Protein AF-A0A379W6K5-F1 (afdb_monomer)

Mean predicted aligned error: 2.53 Å

pLDDT: mean 98.09, std 0.78, range [94.12, 98.81]

Nearest PDB structures (foldseek):
  4ok7-assembly1_A  TM=9.969E-01  e=4.421E-24  Salmonella phage SPN1S
  8p8e-assembly1_AAA  TM=8.052E-01  e=1.247E-08  Bacteriophage sp.
  7r6s-assembly1_A  TM=7.400E-01  e=4.644E-06  Stenotrophomonas maltophilia K279a
  7d45-assembly1_K  TM=4.415E-01  e=7.544E+00  Homo sapiens

Solvent-accessible surface area (backbone atoms only — not comparable to full-atom values): 8135 Å² total; per-residue (Å²): 134,55,65,68,56,49,22,64,72,55,71,50,53,69,70,56,28,68,67,43,44,68,58,56,52,50,50,30,61,76,72,65,52,72,52,70,69,56,41,52,50,50,42,49,52,39,24,59,66,6,67,66,74,72,41,49,56,72,79,57,73,36,34,35,76,65,37,49,65,40,37,76,69,71,32,43,52,72,67,56,28,61,71,51,25,34,52,94,90,47,94,65,49,55,67,71,39,24,39,51,50,30,22,48,56,31,51,77,34,56,71,16,78,60,89,56,30,19,43,58,27,42,41,28,45,42,63,74,44,49,20,47,46,46,33,42,54,51,14,62,76,69,74,41,70,26,71,86,61,94

InterPro domains:
  IPR023346 Lysozyme-like domain superfamily [SSF53955] (12-150)
  IPR052354 Bacterial Cell Wall Dynamics Protein [PTHR34408] (35-149)

Secondary structure (DSSP, 8-state):
--HHHHHHHHT--HHHHHHHHHHHHHHHHHTT--SHHHHHHHHHHHHHHTTTTT-SB-----BTGGGHHHHHTTSS-HHHHHHHSBPTT-SS--HHHHHHHHHHHTTTSTT--STTHHHHT--BTTTTB-SHHHHHHHHHHHTS-TTT--

Sequence (150 aa):
MDINQFRRAAGITEQLAARWYPHITAAMNEFGITKPDDQAMFIAQVGHESGGFTRLQENFNYSVNGLSGFIRAGRITPDQANALGRKTYEKSLPLERQRAIANLVYSKRMGNNGPGDGWNYRGRGLIQITGLNNYRDCGNGLKVDLVQNP

Radius of gyration: 18.23 Å; Cα contacts (8 Å, |Δi|>4): 193; chains: 1; bounding box: 38×31×44 Å

Organism: Salmonella enterica I (NCBI:txid59201)

Structure (mmCIF, N/CA/C/O backbone):
data_AF-A0A379W6K5-F1
#
_entry.id   AF-A0A379W6K5-F1
#
loop_
_atom_site.group_PDB
_atom_site.id
_atom_site.type_symbol
_atom_site.label_atom_id
_atom_site.label_alt_id
_atom_site.label_comp_id
_atom_site.label_asym_id
_atom_site.label_entity_id
_atom_site.label_seq_id
_atom_site.pdbx_PDB_ins_code
_atom_site.Cartn_x
_atom_site.Cartn_y
_atom_site.Cartn_z
_atom_site.occupancy
_atom_site.B_iso_or_equiv
_atom_site.auth_seq_id
_atom_site.auth_comp_id
_atom_site.a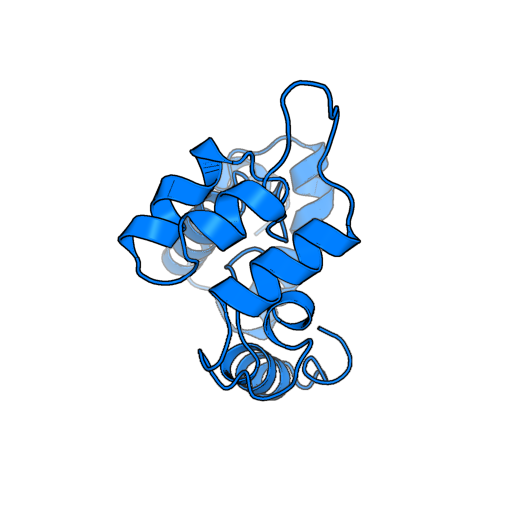uth_asym_id
_atom_site.auth_atom_id
_atom_site.pdbx_PDB_model_num
ATOM 1 N N . MET A 1 1 ? -12.403 0.154 22.993 1.00 94.12 1 MET A N 1
ATOM 2 C CA . MET A 1 1 ? -11.250 1.073 23.013 1.00 94.12 1 MET A CA 1
ATOM 3 C C . MET A 1 1 ? -11.734 2.438 22.571 1.00 94.12 1 MET A C 1
ATOM 5 O O . MET A 1 1 ? -12.403 2.481 21.549 1.00 94.12 1 MET A O 1
ATOM 9 N N . ASP A 1 2 ? -11.458 3.503 23.321 1.00 97.81 2 ASP A N 1
ATOM 10 C CA . ASP A 1 2 ? -11.757 4.880 22.896 1.00 97.81 2 ASP A CA 1
ATOM 11 C C . ASP A 1 2 ? -10.623 5.491 22.044 1.00 97.81 2 ASP A C 1
ATOM 13 O O . ASP A 1 2 ? -9.542 4.909 21.892 1.00 97.81 2 ASP A O 1
ATOM 17 N N . ILE A 1 3 ? -10.855 6.677 21.472 1.00 98.44 3 ILE A N 1
ATOM 18 C CA . ILE A 1 3 ? -9.880 7.345 20.595 1.00 98.44 3 ILE A CA 1
ATOM 19 C C . ILE A 1 3 ? -8.582 7.740 21.313 1.00 98.44 3 ILE A C 1
ATOM 21 O O . ILE A 1 3 ? -7.509 7.702 20.709 1.00 98.44 3 ILE A O 1
ATOM 25 N N . ASN A 1 4 ? -8.642 8.077 22.604 1.00 98.38 4 ASN A N 1
ATOM 26 C CA . ASN A 1 4 ? -7.458 8.432 23.383 1.00 98.38 4 ASN A CA 1
ATOM 27 C C . ASN A 1 4 ? -6.595 7.201 23.668 1.00 98.38 4 ASN A C 1
ATOM 29 O O . ASN A 1 4 ? -5.368 7.289 23.581 1.00 98.38 4 ASN A O 1
ATOM 33 N N . GLN A 1 5 ? -7.216 6.055 23.957 1.00 98.38 5 GLN A N 1
ATOM 34 C CA . GLN A 1 5 ? -6.530 4.771 24.081 1.00 98.38 5 GLN A CA 1
ATOM 35 C C . GLN A 1 5 ? -5.852 4.387 22.764 1.00 98.38 5 GLN A C 1
ATOM 37 O O . GLN A 1 5 ? -4.652 4.118 22.770 1.00 98.38 5 GLN A O 1
ATOM 42 N N . PHE A 1 6 ? -6.570 4.454 21.635 1.00 98.62 6 PHE A N 1
ATOM 43 C CA . PHE A 1 6 ? -5.999 4.170 20.314 1.00 98.62 6 PHE A CA 1
ATOM 44 C C . PHE A 1 6 ? -4.806 5.077 20.000 1.00 98.62 6 PHE A C 1
ATOM 46 O O . PHE A 1 6 ? -3.732 4.584 19.665 1.00 98.62 6 PHE A O 1
ATOM 53 N N . ARG A 1 7 ? -4.954 6.399 20.170 1.00 98.69 7 ARG A N 1
ATOM 54 C CA . ARG A 1 7 ? -3.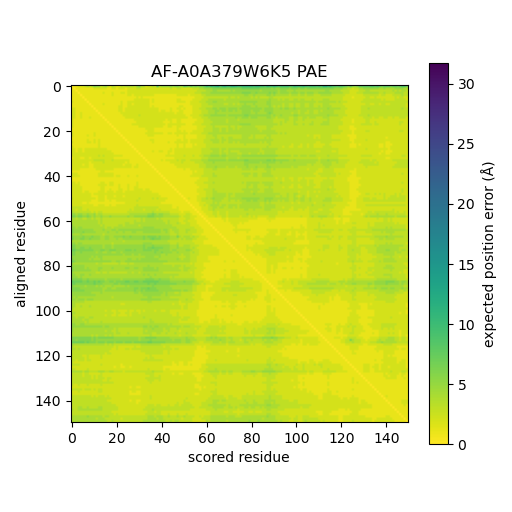885 7.375 19.909 1.00 98.69 7 ARG A CA 1
ATOM 55 C C . ARG A 1 7 ? -2.617 7.061 20.701 1.00 98.69 7 ARG A C 1
ATOM 57 O O . ARG A 1 7 ? -1.519 7.119 20.152 1.00 98.69 7 ARG A O 1
ATOM 64 N N . ARG A 1 8 ? -2.769 6.753 21.993 1.00 98.50 8 ARG A N 1
ATOM 65 C CA . ARG A 1 8 ? -1.644 6.433 22.882 1.00 98.50 8 ARG A CA 1
ATOM 66 C C . ARG A 1 8 ? -1.012 5.088 22.532 1.00 98.50 8 ARG A C 1
ATOM 68 O O . ARG A 1 8 ? 0.208 5.015 22.506 1.00 98.50 8 ARG A O 1
ATOM 75 N N . ALA A 1 9 ? -1.819 4.068 22.236 1.00 98.12 9 ALA A N 1
ATOM 76 C CA . ALA A 1 9 ? -1.338 2.741 21.853 1.00 98.12 9 ALA A CA 1
ATOM 77 C C . ALA A 1 9 ? -0.598 2.753 20.505 1.00 98.12 9 ALA A C 1
ATOM 79 O O . ALA A 1 9 ? 0.451 2.135 20.374 1.00 98.12 9 ALA A O 1
ATOM 80 N N . ALA A 1 10 ? -1.114 3.494 19.522 1.00 98.12 10 ALA A N 1
ATOM 81 C CA . ALA A 1 10 ? -0.507 3.630 18.199 1.00 98.12 10 ALA A CA 1
ATOM 82 C C . ALA A 1 10 ? 0.687 4.601 18.167 1.00 98.12 10 ALA A C 1
ATOM 84 O O . ALA A 1 10 ? 1.440 4.605 17.197 1.00 98.12 10 ALA A O 1
ATOM 85 N N . GLY A 1 11 ? 0.856 5.447 19.191 1.00 98.38 11 GLY A N 1
ATOM 86 C CA . GLY A 1 11 ? 1.940 6.432 19.247 1.00 98.38 11 GLY A CA 1
ATOM 87 C C . GLY A 1 11 ? 1.845 7.524 18.173 1.00 98.38 11 GLY A C 1
ATOM 88 O O . GLY A 1 11 ? 2.870 7.983 17.676 1.00 98.38 11 GLY A O 1
ATOM 89 N N . ILE A 1 12 ? 0.629 7.935 17.796 1.00 98.56 12 ILE A N 1
ATOM 90 C CA . ILE A 1 12 ? 0.377 8.870 16.683 1.00 98.56 12 ILE A CA 1
ATOM 91 C C . ILE A 1 12 ? -0.182 10.223 17.144 1.00 98.56 12 ILE A C 1
ATOM 93 O O . ILE A 1 12 ? -0.631 10.396 18.281 1.00 98.56 12 ILE A O 1
ATOM 97 N N . THR A 1 13 ? -0.164 11.204 16.236 1.00 98.38 13 THR A N 1
ATOM 98 C CA . THR A 1 13 ? -0.755 12.528 16.472 1.00 98.38 13 THR A CA 1
ATOM 99 C C . THR A 1 13 ? -2.276 12.452 16.590 1.00 98.38 13 THR A C 1
ATOM 101 O O . THR A 1 13 ? -2.912 11.494 16.149 1.00 98.38 13 THR A O 1
ATOM 104 N N . GLU A 1 14 ? -2.881 13.496 17.151 1.00 98.25 14 GLU A N 1
ATOM 105 C CA . GLU A 1 14 ? -4.338 13.613 17.237 1.00 98.25 14 GLU A CA 1
ATOM 106 C C . GLU A 1 14 ? -5.011 13.585 15.856 1.00 98.25 14 GLU A C 1
ATOM 108 O O . GLU A 1 14 ? -6.012 12.895 15.683 1.00 98.25 14 GLU A O 1
ATOM 113 N N . GLN A 1 15 ? -4.424 14.239 14.843 1.00 98.44 15 GLN A N 1
ATOM 114 C CA . GLN A 1 15 ? -4.987 14.240 13.487 1.00 98.44 15 GLN A CA 1
ATOM 115 C C . GLN A 1 15 ? -4.997 12.838 12.863 1.00 98.44 15 GLN A C 1
ATOM 117 O O . GLN A 1 15 ? -5.983 12.440 12.243 1.00 98.44 15 GLN A O 1
ATOM 122 N N . LEU A 1 16 ? -3.913 12.069 13.032 1.00 98.44 16 LEU A N 1
ATOM 123 C CA . LEU A 1 16 ? -3.856 10.690 12.543 1.00 98.44 16 LEU A CA 1
ATOM 124 C C . LEU A 1 16 ? -4.794 9.778 13.335 1.00 98.44 16 LEU A C 1
ATOM 126 O O . LEU A 1 16 ? -5.446 8.925 12.736 1.00 98.44 16 LEU A O 1
ATOM 130 N N . ALA A 1 17 ? -4.911 9.977 14.649 1.00 98.62 17 ALA A N 1
ATOM 131 C CA . ALA A 1 17 ? -5.863 9.235 15.464 1.00 98.62 17 ALA A CA 1
ATOM 132 C C . ALA A 1 17 ? -7.305 9.488 15.014 1.00 98.62 17 ALA A C 1
ATOM 134 O O . ALA A 1 17 ? -8.031 8.529 14.776 1.00 98.62 17 ALA A O 1
ATOM 135 N N . ALA A 1 18 ? -7.693 10.749 14.809 1.00 98.56 18 ALA A N 1
ATOM 136 C CA . ALA A 1 18 ? -9.017 11.114 14.307 1.00 98.56 18 ALA A CA 1
ATOM 137 C C . ALA A 1 18 ? -9.312 10.487 12.938 1.00 98.56 18 ALA A C 1
ATOM 139 O O . ALA A 1 18 ? -10.408 9.975 12.719 1.00 98.56 18 ALA A O 1
ATOM 140 N N . ARG A 1 19 ? -8.318 10.461 12.040 1.00 98.50 19 ARG A N 1
ATOM 141 C CA . ARG A 1 19 ? -8.432 9.802 10.735 1.00 98.50 19 ARG A CA 1
ATOM 142 C C . ARG A 1 19 ? -8.639 8.290 10.856 1.00 98.50 19 ARG A C 1
ATOM 144 O O . ARG A 1 19 ? -9.490 7.746 10.168 1.00 98.50 19 ARG A O 1
ATOM 151 N N . TRP A 1 20 ? -7.829 7.599 11.658 1.00 98.69 20 TRP A N 1
ATOM 152 C CA . TRP A 1 20 ? -7.738 6.132 11.617 1.00 98.69 20 TRP A CA 1
ATOM 153 C C . TRP A 1 20 ? -8.630 5.406 12.610 1.00 98.69 20 TRP A C 1
ATOM 155 O O . TRP A 1 20 ? -9.040 4.278 12.336 1.00 98.69 20 TRP A O 1
ATOM 165 N N . TYR A 1 21 ? -8.956 6.041 13.732 1.00 98.75 21 TYR A N 1
ATOM 166 C CA . TYR A 1 21 ? -9.764 5.452 14.792 1.00 98.75 21 TYR A CA 1
ATOM 167 C C . TYR A 1 21 ? -11.054 4.774 14.298 1.00 98.75 21 TYR A C 1
ATOM 169 O O . TYR A 1 21 ? -11.234 3.597 14.629 1.00 98.75 21 TYR A O 1
ATOM 177 N N . PRO A 1 22 ? -11.927 5.419 13.490 1.00 98.69 22 PRO A N 1
ATOM 178 C CA . PRO A 1 22 ? -13.161 4.770 13.048 1.00 98.69 22 PRO A CA 1
ATOM 179 C C . PRO A 1 22 ? -12.895 3.523 12.192 1.00 98.69 22 PRO A C 1
ATOM 181 O O . PRO A 1 22 ? -13.612 2.538 12.313 1.00 98.69 22 PRO A O 1
ATOM 184 N N . HIS A 1 23 ? -11.843 3.526 11.370 1.00 98.62 23 HIS A N 1
ATOM 185 C CA . HIS A 1 23 ? -11.522 2.414 10.471 1.00 98.62 23 HIS A CA 1
ATOM 186 C C . HIS A 1 23 ? -10.883 1.233 11.209 1.00 98.62 23 HIS A C 1
ATOM 188 O O . HIS A 1 23 ? -11.271 0.087 10.999 1.00 98.62 23 HIS A O 1
ATOM 194 N N . ILE A 1 24 ? -9.926 1.508 12.101 1.00 98.62 24 ILE A N 1
ATOM 195 C CA . ILE A 1 24 ? -9.218 0.476 12.867 1.00 98.62 24 ILE A CA 1
ATOM 196 C C . ILE A 1 24 ? -10.163 -0.210 13.849 1.00 98.62 24 ILE A C 1
ATOM 198 O O . ILE A 1 24 ? -10.167 -1.435 13.943 1.00 98.62 24 ILE A O 1
ATOM 202 N N . THR A 1 25 ? -10.995 0.556 14.557 1.00 98.38 25 THR A N 1
ATOM 203 C CA . THR A 1 25 ? -11.962 -0.032 15.492 1.00 98.38 25 THR A CA 1
ATOM 204 C C . THR A 1 25 ? -13.059 -0.808 14.773 1.00 98.38 25 THR A C 1
ATOM 206 O O . THR A 1 25 ? -13.386 -1.903 15.220 1.00 98.38 25 T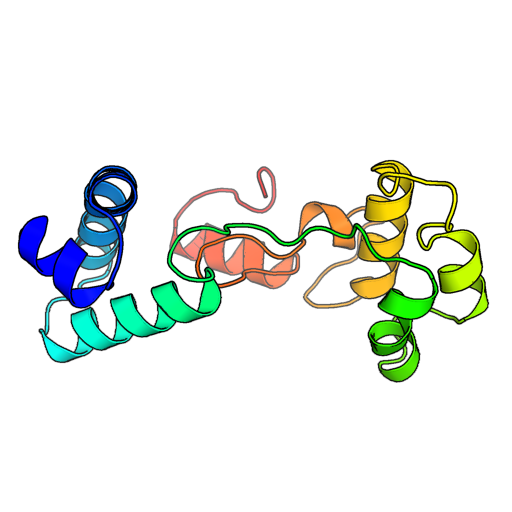HR A O 1
ATOM 209 N N . ALA A 1 26 ? -13.571 -0.316 13.637 1.00 98.62 26 ALA A N 1
ATOM 210 C CA . ALA A 1 26 ? -14.529 -1.067 12.826 1.00 98.62 26 ALA A CA 1
ATOM 211 C C . ALA A 1 26 ? -13.951 -2.411 12.354 1.00 98.62 26 ALA A C 1
ATOM 213 O O . ALA A 1 26 ? -14.587 -3.438 12.566 1.00 98.62 26 ALA A O 1
ATOM 214 N N . ALA A 1 27 ? -12.726 -2.422 11.816 1.00 98.69 27 ALA A N 1
ATOM 215 C CA . ALA A 1 27 ? -12.070 -3.650 11.368 1.00 98.69 27 ALA A CA 1
ATOM 216 C C . ALA A 1 27 ? -11.796 -4.626 12.527 1.00 98.69 27 ALA A C 1
ATOM 218 O O . ALA A 1 27 ? -12.084 -5.814 12.416 1.00 98.69 27 ALA A O 1
ATOM 219 N N . MET A 1 28 ? -11.290 -4.144 13.670 1.00 98.69 28 MET A N 1
ATOM 220 C CA . MET A 1 28 ? -11.093 -5.004 14.845 1.00 98.69 28 MET A CA 1
ATOM 221 C C . MET A 1 28 ? -12.411 -5.611 15.336 1.00 98.69 28 MET A C 1
ATOM 223 O O . MET A 1 28 ? -12.434 -6.783 15.703 1.00 98.69 28 MET A O 1
ATOM 227 N N . ASN A 1 29 ? -13.504 -4.845 15.316 1.00 98.56 29 ASN A N 1
ATOM 228 C CA . ASN A 1 29 ? -14.822 -5.336 15.712 1.00 98.56 29 ASN A CA 1
ATOM 229 C C . ASN A 1 29 ? -15.367 -6.374 14.721 1.00 98.56 29 ASN A C 1
ATOM 231 O O . ASN A 1 29 ? -15.844 -7.419 15.152 1.00 98.56 29 ASN A O 1
ATOM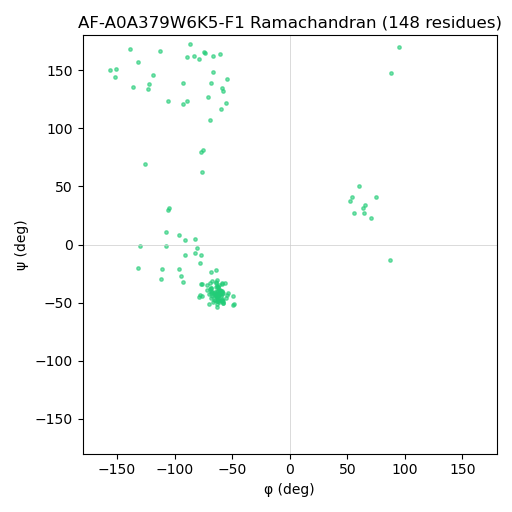 235 N N . GLU A 1 30 ? -15.271 -6.107 13.416 1.00 98.50 30 GLU A N 1
ATOM 236 C CA . GLU A 1 30 ? -15.723 -7.014 12.353 1.00 98.50 30 GLU A CA 1
ATOM 237 C C . GLU A 1 30 ? -15.011 -8.372 12.418 1.00 98.50 30 GLU A C 1
ATOM 239 O O . GLU A 1 30 ? -15.655 -9.415 12.321 1.00 98.50 30 GLU A O 1
ATOM 244 N N . PHE A 1 31 ? -13.696 -8.364 12.652 1.00 98.44 31 PHE A N 1
ATOM 245 C CA . PHE A 1 31 ? -12.866 -9.572 12.685 1.00 98.44 31 PHE A CA 1
ATOM 246 C C . PHE A 1 31 ? -12.636 -10.143 14.093 1.00 98.44 31 PHE A C 1
ATOM 248 O O . PHE A 1 31 ? -11.851 -11.074 14.263 1.00 98.44 31 PHE A O 1
ATOM 255 N N . GLY A 1 32 ? -13.313 -9.616 15.118 1.00 98.50 32 GLY A N 1
ATOM 256 C CA . GLY A 1 32 ? -13.269 -10.166 16.477 1.00 98.50 32 GLY A CA 1
ATOM 257 C C . GLY A 1 32 ? -11.939 -9.985 17.225 1.00 98.50 32 GLY A C 1
ATOM 258 O O . GLY A 1 32 ? -11.678 -10.710 18.188 1.00 98.50 32 GLY A O 1
ATOM 259 N N . ILE A 1 33 ? -11.112 -9.005 16.845 1.00 98.62 33 ILE A N 1
ATOM 260 C CA . ILE A 1 33 ? -9.858 -8.645 17.531 1.00 98.62 33 ILE A CA 1
ATOM 261 C C . ILE A 1 33 ? -10.208 -7.880 18.819 1.00 98.62 33 ILE A C 1
ATOM 263 O O . ILE A 1 33 ? -10.240 -6.648 18.871 1.00 98.62 33 ILE A O 1
ATOM 267 N N . THR A 1 34 ? -10.545 -8.631 19.866 1.00 98.19 34 THR A N 1
ATOM 268 C CA . THR A 1 34 ? -11.158 -8.103 21.099 1.00 98.19 34 THR A CA 1
ATOM 269 C C . THR A 1 34 ? -10.257 -8.176 22.325 1.00 98.19 34 THR A C 1
ATOM 271 O O . THR A 1 34 ? -10.383 -7.331 23.213 1.00 98.19 34 THR A O 1
ATOM 274 N N . LYS A 1 35 ? -9.344 -9.154 22.400 1.00 98.56 35 LYS A N 1
ATOM 275 C CA . LYS A 1 35 ? -8.434 -9.280 23.544 1.00 98.56 35 LYS A CA 1
ATOM 276 C C . LYS A 1 35 ? -7.442 -8.110 23.557 1.00 98.56 35 LYS A C 1
ATOM 278 O O . LYS A 1 35 ? -6.929 -7.764 22.493 1.00 98.56 35 LYS A O 1
ATOM 283 N N . PRO A 1 36 ? -7.122 -7.531 24.730 1.00 98.31 36 PRO A N 1
ATOM 284 C CA . PRO A 1 36 ? -6.206 -6.393 24.813 1.00 98.31 36 PRO A CA 1
ATOM 285 C C . PRO A 1 36 ? -4.845 -6.638 24.147 1.00 98.31 36 PRO A C 1
ATOM 287 O O . PRO A 1 36 ? -4.383 -5.786 23.391 1.00 98.31 36 PRO A O 1
ATOM 290 N N . ASP A 1 37 ? -4.245 -7.811 24.362 1.00 98.62 37 ASP A N 1
ATOM 291 C CA . ASP A 1 37 ? -2.937 -8.151 23.785 1.00 98.62 37 ASP A CA 1
ATOM 292 C C . ASP A 1 37 ? -3.000 -8.311 22.257 1.00 98.62 37 ASP A C 1
ATOM 294 O O . ASP A 1 37 ? -2.106 -7.844 21.550 1.00 98.62 37 ASP A O 1
ATOM 298 N N . ASP A 1 38 ? -4.091 -8.881 21.730 1.00 98.75 38 ASP A N 1
ATOM 299 C CA . ASP A 1 38 ? -4.309 -9.011 20.284 1.00 98.75 38 ASP A CA 1
ATOM 300 C C . ASP A 1 38 ? -4.509 -7.631 19.635 1.00 98.75 38 ASP A C 1
ATOM 302 O O . ASP A 1 38 ? -3.946 -7.351 18.577 1.00 98.75 38 ASP A O 1
ATOM 306 N N . GLN A 1 39 ? -5.257 -6.732 20.287 1.00 98.81 39 GLN A N 1
ATOM 307 C CA . GLN A 1 39 ? -5.434 -5.348 19.831 1.00 98.81 39 GLN A CA 1
ATOM 308 C C . GLN A 1 39 ? -4.113 -4.575 19.840 1.00 98.81 39 GLN A C 1
ATOM 310 O O . GLN A 1 39 ? -3.807 -3.867 18.879 1.00 98.81 39 GLN A O 1
ATOM 315 N N . ALA A 1 40 ? -3.319 -4.718 20.904 1.00 98.62 40 ALA A N 1
ATOM 316 C CA . ALA A 1 40 ? -2.013 -4.079 21.012 1.00 98.62 40 ALA A CA 1
ATOM 317 C C . ALA A 1 40 ? -1.063 -4.568 19.909 1.00 98.62 40 ALA A C 1
ATOM 319 O O . ALA A 1 40 ? -0.443 -3.750 19.228 1.00 98.62 40 ALA A O 1
ATOM 320 N N . MET A 1 41 ? -1.002 -5.884 19.681 1.00 98.75 41 MET A N 1
ATOM 321 C CA . MET A 1 41 ? -0.186 -6.475 18.621 1.00 98.75 41 MET A CA 1
ATOM 322 C C . MET A 1 41 ? -0.644 -6.022 17.233 1.00 98.75 41 MET A C 1
ATOM 324 O O . MET A 1 41 ? 0.184 -5.619 16.415 1.00 98.75 41 MET A O 1
ATOM 328 N N . PHE A 1 42 ? -1.954 -6.036 16.973 1.00 98.75 42 PHE A N 1
ATOM 329 C CA . PHE A 1 42 ? -2.516 -5.576 15.706 1.00 98.75 42 PHE A CA 1
ATOM 330 C C . PHE A 1 42 ? -2.143 -4.116 15.432 1.00 98.75 42 PHE A C 1
ATOM 332 O O . PHE A 1 42 ? -1.597 -3.812 14.374 1.00 98.75 42 PHE A O 1
ATOM 339 N N . ILE A 1 43 ? -2.354 -3.222 16.403 1.00 98.75 43 ILE A N 1
ATOM 340 C CA . ILE A 1 43 ? -2.000 -1.802 16.279 1.00 98.75 43 ILE A CA 1
ATOM 341 C C . ILE A 1 43 ? -0.495 -1.622 16.041 1.00 98.75 43 ILE A C 1
ATOM 343 O O . ILE A 1 43 ? -0.114 -0.822 15.186 1.00 98.75 43 ILE A O 1
ATOM 347 N N . ALA A 1 44 ? 0.355 -2.362 16.757 1.00 98.56 44 ALA A N 1
ATOM 348 C CA . ALA A 1 44 ? 1.805 -2.264 16.622 1.00 98.56 44 ALA A CA 1
ATOM 349 C C . ALA A 1 44 ? 2.292 -2.700 15.230 1.00 98.56 44 ALA A C 1
ATOM 351 O O . ALA A 1 44 ? 3.046 -1.967 14.589 1.00 98.56 44 ALA A O 1
ATOM 352 N N . GLN A 1 45 ? 1.829 -3.852 14.736 1.00 98.56 45 GLN A N 1
ATOM 353 C CA . GLN A 1 45 ? 2.217 -4.378 13.422 1.00 98.56 45 GLN A CA 1
ATOM 354 C C . GLN A 1 45 ? 1.709 -3.487 12.287 1.00 98.56 45 GLN A C 1
ATOM 356 O O . GLN A 1 45 ? 2.478 -3.070 11.424 1.00 98.56 45 GLN A O 1
ATOM 361 N N . VAL A 1 46 ? 0.431 -3.103 12.333 1.00 98.44 46 VAL A N 1
ATOM 362 C CA . VAL A 1 46 ? -0.165 -2.160 11.377 1.00 98.44 46 VAL A CA 1
ATOM 363 C C . VAL A 1 46 ? 0.592 -0.830 11.387 1.00 98.44 46 VAL A C 1
ATOM 365 O O . VAL A 1 46 ? 0.864 -0.261 10.329 1.00 98.44 46 VAL A O 1
ATOM 368 N N . GLY A 1 47 ? 0.972 -0.340 12.569 1.00 98.12 47 GLY A N 1
ATOM 369 C CA . GLY A 1 47 ? 1.786 0.859 12.724 1.00 98.12 47 GLY A CA 1
ATOM 370 C C . GLY A 1 47 ? 3.168 0.723 12.085 1.00 98.12 47 GLY A C 1
ATOM 371 O O . GLY A 1 47 ? 3.599 1.644 11.394 1.00 98.12 47 GLY A O 1
ATOM 372 N N . HIS A 1 48 ? 3.843 -0.415 12.259 1.00 97.75 48 HIS A N 1
ATOM 373 C CA . HIS A 1 48 ? 5.151 -0.671 11.657 1.00 97.75 48 HIS A CA 1
ATOM 374 C C . HIS A 1 48 ? 5.082 -0.693 10.123 1.00 97.75 48 HIS A C 1
ATOM 376 O O . HIS A 1 48 ? 5.766 0.094 9.465 1.00 97.75 48 HIS A O 1
ATOM 382 N N . GLU A 1 49 ? 4.195 -1.516 9.562 1.00 97.00 49 GLU A N 1
ATOM 383 C CA . GLU A 1 49 ? 4.069 -1.738 8.114 1.00 97.00 49 GLU A CA 1
ATOM 384 C C . GLU A 1 49 ? 3.638 -0.474 7.347 1.00 97.00 49 GLU A C 1
ATOM 386 O O . GLU A 1 49 ? 4.089 -0.206 6.233 1.00 97.00 49 GLU A O 1
ATOM 391 N N . SER A 1 50 ? 2.819 0.374 7.971 1.00 97.44 50 SER A N 1
ATOM 392 C CA . SER A 1 50 ? 2.319 1.614 7.360 1.00 97.44 50 SER A CA 1
ATOM 393 C C . SER A 1 50 ? 3.192 2.848 7.618 1.00 97.44 50 SER A C 1
ATOM 395 O O . SER A 1 50 ? 2.816 3.967 7.236 1.00 97.44 50 SER A O 1
ATOM 397 N N . GLY A 1 51 ? 4.338 2.686 8.290 1.00 96.56 51 GLY A N 1
ATOM 398 C CA . GLY A 1 51 ? 5.2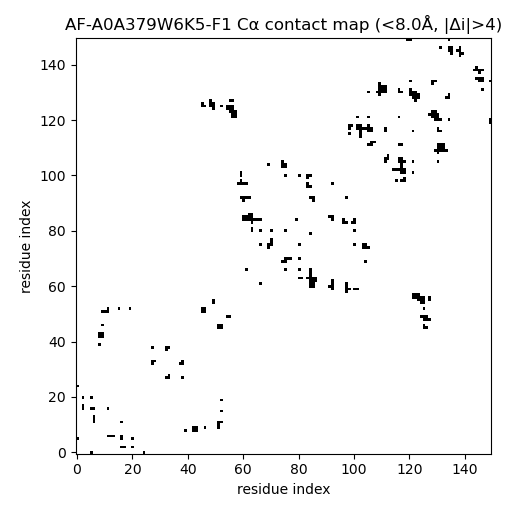09 3.795 8.682 1.00 96.56 51 GLY A CA 1
ATOM 399 C C . GLY A 1 51 ? 4.501 4.797 9.598 1.00 96.56 51 GLY A C 1
ATOM 400 O O . GLY A 1 51 ? 4.477 5.996 9.312 1.00 96.56 51 GLY A O 1
ATOM 401 N N . GLY A 1 52 ? 3.861 4.302 10.655 1.00 97.62 52 GLY A N 1
ATOM 402 C CA . GLY A 1 52 ? 3.107 5.102 11.619 1.00 97.62 52 GLY A CA 1
ATOM 403 C C . GLY A 1 52 ? 1.766 5.591 11.078 1.00 97.62 52 GLY A C 1
ATOM 404 O O . GLY A 1 52 ? 1.398 6.740 11.308 1.00 97.62 52 GLY A O 1
ATOM 405 N N . PHE A 1 53 ? 1.038 4.743 10.344 1.00 98.12 53 PHE A N 1
ATOM 406 C CA . PHE A 1 5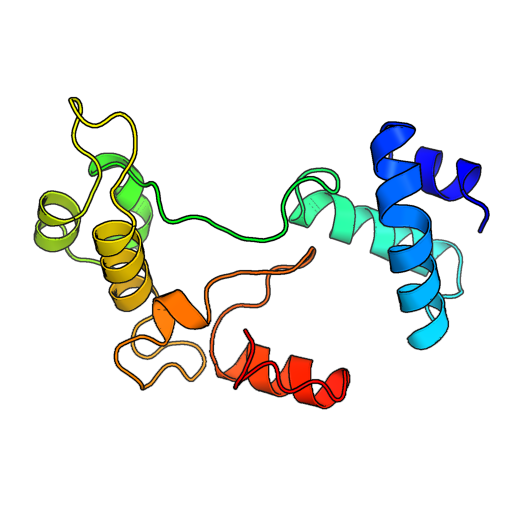3 ? -0.272 5.058 9.761 1.00 98.12 53 PHE A CA 1
ATOM 407 C C . PHE A 1 53 ? -0.234 6.183 8.709 1.00 98.12 53 PHE A C 1
ATOM 409 O O . PHE A 1 53 ? -1.198 6.940 8.542 1.00 98.12 53 PHE A O 1
ATOM 416 N N . THR A 1 54 ? 0.876 6.307 7.974 1.00 97.62 54 THR A N 1
ATOM 417 C CA . THR A 1 54 ? 1.073 7.381 6.982 1.00 97.62 54 THR A CA 1
ATOM 418 C C . THR A 1 54 ? 1.092 6.895 5.535 1.00 97.62 54 THR A C 1
ATOM 420 O O . THR A 1 54 ? 0.827 7.686 4.626 1.00 97.62 54 THR A O 1
ATOM 423 N N . ARG A 1 55 ? 1.360 5.606 5.295 1.00 97.25 55 ARG A N 1
ATOM 424 C CA . ARG A 1 55 ? 1.492 5.021 3.955 1.00 97.25 55 ARG A CA 1
ATOM 425 C C . ARG A 1 55 ? 0.507 3.877 3.748 1.00 97.25 55 ARG A C 1
ATOM 427 O O . ARG A 1 55 ? 0.301 3.062 4.636 1.00 97.25 55 ARG A O 1
ATOM 434 N N . LEU A 1 56 ? -0.090 3.844 2.556 1.00 97.62 56 LEU A N 1
ATOM 435 C CA . LEU A 1 56 ? -1.076 2.834 2.139 1.00 97.62 56 LEU A CA 1
ATOM 436 C C . LEU A 1 56 ? -0.765 2.216 0.783 1.00 97.62 56 LEU A C 1
ATOM 438 O O . LEU A 1 56 ? -1.543 1.414 0.281 1.00 97.62 56 LEU A O 1
ATOM 442 N N . GLN A 1 57 ? 0.309 2.652 0.140 1.00 96.81 57 GLN A N 1
ATOM 443 C CA . GLN A 1 57 ? 0.771 2.070 -1.103 1.00 96.81 57 GLN A CA 1
ATOM 444 C C . GLN A 1 57 ? 2.252 2.347 -1.274 1.00 96.81 57 GLN A C 1
ATOM 446 O O . GLN A 1 57 ? 2.766 3.386 -0.839 1.00 96.81 57 GLN A O 1
ATOM 451 N N . GLU A 1 58 ? 2.918 1.436 -1.961 1.00 95.50 58 GLU A N 1
ATOM 452 C CA . GLU A 1 58 ? 4.245 1.705 -2.479 1.00 95.50 58 GLU A CA 1
ATOM 453 C C . GLU A 1 58 ? 4.192 2.639 -3.699 1.00 95.50 58 GLU A C 1
ATOM 455 O O . GLU A 1 58 ? 3.147 2.873 -4.316 1.00 95.50 58 GLU A O 1
ATOM 460 N N . ASN A 1 59 ? 5.350 3.185 -4.062 1.00 95.62 59 ASN A N 1
ATOM 461 C CA . ASN A 1 59 ? 5.550 3.871 -5.331 1.00 95.62 59 ASN A CA 1
ATOM 462 C C . ASN A 1 59 ? 6.830 3.353 -5.983 1.00 95.62 59 ASN A C 1
ATOM 464 O O . ASN A 1 59 ? 7.733 2.875 -5.303 1.00 95.62 59 ASN A O 1
ATOM 468 N N . PHE A 1 60 ? 6.918 3.499 -7.301 1.00 98.06 60 PHE A N 1
ATOM 469 C CA . PHE A 1 60 ? 8.053 3.015 -8.082 1.00 98.06 60 PHE A CA 1
ATOM 470 C C . PHE A 1 60 ? 8.964 4.155 -8.540 1.00 98.06 60 PHE A C 1
ATOM 472 O O . PHE A 1 60 ? 9.621 4.058 -9.575 1.00 98.06 60 PHE A O 1
ATOM 479 N N . ASN A 1 61 ? 9.038 5.247 -7.772 1.00 98.19 61 ASN A N 1
ATOM 480 C CA . ASN A 1 61 ? 9.912 6.383 -8.057 1.00 98.19 61 ASN A CA 1
ATOM 481 C C . ASN A 1 61 ? 11.383 6.066 -7.707 1.00 98.19 61 ASN A C 1
ATOM 483 O O . ASN A 1 61 ? 11.996 6.705 -6.848 1.00 98.19 61 ASN A O 1
ATOM 487 N N . TYR A 1 62 ? 11.960 5.072 -8.380 1.00 98.12 62 TYR A N 1
ATOM 488 C CA . TYR A 1 62 ? 13.338 4.630 -8.189 1.00 98.12 62 TYR A CA 1
ATOM 489 C C . TYR A 1 62 ? 14.294 5.335 -9.148 1.00 98.12 62 TYR A C 1
ATOM 491 O O . TYR A 1 62 ? 13.994 5.499 -10.329 1.00 98.12 62 TYR A O 1
ATOM 499 N N . SER A 1 63 ? 15.472 5.718 -8.653 1.00 98.44 63 SER A N 1
ATOM 500 C CA . SER A 1 63 ? 16.615 6.049 -9.511 1.00 98.44 63 SER A CA 1
ATOM 501 C C . SER A 1 63 ? 17.222 4.787 -10.111 1.00 98.44 63 SER A C 1
ATOM 503 O O . SER A 1 63 ? 16.978 3.688 -9.617 1.00 98.44 63 SER A O 1
ATOM 505 N N . VAL A 1 64 ? 18.055 4.948 -11.140 1.00 98.31 64 VAL A N 1
ATOM 506 C CA . VAL A 1 64 ? 18.839 3.840 -11.716 1.00 98.31 64 VAL A CA 1
ATOM 507 C C . VAL A 1 64 ? 19.565 3.047 -10.616 1.00 98.31 64 VAL A C 1
ATOM 509 O O . VAL A 1 64 ? 19.353 1.847 -10.474 1.00 98.31 64 VAL A O 1
ATOM 512 N N . ASN A 1 65 ? 20.321 3.730 -9.750 1.00 97.75 65 ASN A N 1
ATOM 513 C CA . ASN A 1 65 ? 21.041 3.088 -8.640 1.00 97.75 65 ASN A CA 1
ATOM 514 C C . ASN A 1 65 ? 20.097 2.510 -7.570 1.00 97.75 65 ASN A C 1
ATOM 516 O O . ASN A 1 65 ? 20.394 1.483 -6.952 1.00 97.75 65 ASN A O 1
ATOM 520 N N . GLY A 1 66 ? 18.937 3.142 -7.370 1.00 97.62 66 GLY A N 1
ATOM 521 C CA . GLY A 1 66 ? 17.896 2.670 -6.457 1.00 97.62 66 GLY A CA 1
ATOM 522 C C . GLY A 1 66 ? 17.294 1.321 -6.862 1.00 97.62 66 GLY A C 1
ATOM 523 O O . GLY A 1 66 ? 16.790 0.606 -6.002 1.00 97.62 66 GLY A O 1
ATOM 524 N N . LEU A 1 67 ? 17.403 0.929 -8.135 1.00 98.25 67 LEU A N 1
ATOM 525 C CA . LEU A 1 67 ? 16.954 -0.376 -8.631 1.00 98.25 67 LEU A CA 1
ATOM 526 C C . LEU A 1 67 ? 17.950 -1.516 -8.358 1.00 98.25 67 LEU A C 1
ATOM 528 O O . LEU A 1 67 ? 17.639 -2.671 -8.643 1.00 98.25 67 LEU A O 1
ATOM 532 N N . SER A 1 68 ? 19.119 -1.240 -7.769 1.00 97.88 68 SER A N 1
ATOM 533 C CA . SER A 1 68 ? 20.155 -2.259 -7.529 1.00 97.88 68 SER A CA 1
ATOM 534 C C . SER A 1 68 ? 19.667 -3.461 -6.711 1.00 97.88 68 SER A C 1
ATOM 536 O O . SER A 1 68 ? 20.098 -4.586 -6.957 1.00 97.88 68 SER A O 1
ATOM 538 N N . GLY A 1 69 ? 18.735 -3.255 -5.774 1.00 98.12 69 GLY A N 1
ATOM 539 C CA . GLY A 1 69 ? 18.107 -4.345 -5.021 1.00 98.12 69 GLY A CA 1
ATOM 540 C C . GLY A 1 69 ? 17.308 -5.297 -5.912 1.00 98.12 69 GLY A C 1
ATOM 541 O O . GLY A 1 69 ? 17.438 -6.513 -5.789 1.00 98.12 69 GLY A O 1
ATOM 542 N N . PHE A 1 70 ? 16.544 -4.755 -6.862 1.00 98.06 70 PHE A N 1
ATOM 543 C CA . PHE A 1 70 ? 15.784 -5.556 -7.820 1.00 98.06 70 PHE A CA 1
ATOM 544 C C . PHE A 1 70 ? 16.686 -6.280 -8.818 1.00 98.06 70 PHE A C 1
ATOM 546 O O . PHE A 1 70 ? 16.373 -7.410 -9.185 1.00 98.06 70 PHE A O 1
ATOM 553 N N . ILE A 1 71 ? 17.821 -5.683 -9.194 1.00 98.00 71 ILE A N 1
ATOM 554 C CA . ILE A 1 71 ? 18.837 -6.350 -10.020 1.00 98.00 71 ILE A CA 1
ATOM 555 C C . ILE A 1 71 ? 19.408 -7.562 -9.279 1.00 98.00 71 ILE A C 1
ATOM 557 O O . ILE A 1 71 ? 19.386 -8.669 -9.810 1.00 98.00 71 ILE A O 1
ATOM 561 N N . ARG A 1 72 ? 19.851 -7.385 -8.025 1.00 98.12 72 ARG A N 1
ATOM 562 C CA . ARG A 1 72 ? 20.381 -8.491 -7.202 1.00 98.12 72 ARG A CA 1
ATOM 563 C C . ARG A 1 72 ? 19.361 -9.608 -6.993 1.00 98.12 72 ARG A C 1
ATOM 565 O O . ARG A 1 72 ? 19.731 -10.773 -6.939 1.00 98.12 72 ARG A O 1
ATOM 572 N N . ALA A 1 73 ? 18.082 -9.256 -6.901 1.00 97.31 73 ALA A N 1
ATOM 573 C CA . ALA A 1 73 ? 16.988 -10.212 -6.773 1.00 97.31 73 ALA A CA 1
ATOM 574 C C . ALA A 1 73 ? 16.527 -10.824 -8.116 1.00 97.31 73 ALA A C 1
ATOM 576 O O . ALA A 1 73 ? 15.521 -11.536 -8.131 1.00 97.31 73 ALA A O 1
ATOM 577 N N . GLY A 1 74 ? 17.201 -10.524 -9.235 1.00 97.44 74 GLY A N 1
ATOM 578 C CA . GLY A 1 74 ? 16.866 -11.044 -10.565 1.00 97.44 74 GLY A CA 1
ATOM 579 C C . GLY A 1 74 ? 15.502 -10.584 -11.090 1.00 97.44 74 GLY A C 1
ATOM 580 O O . GLY A 1 74 ? 14.853 -11.309 -11.837 1.00 97.44 74 GLY A O 1
ATOM 581 N N . ARG A 1 75 ? 15.014 -9.419 -10.646 1.00 97.38 75 ARG A N 1
ATOM 582 C CA . ARG A 1 75 ? 13.670 -8.896 -10.971 1.00 97.38 75 ARG A CA 1
ATOM 583 C C . ARG A 1 75 ? 13.665 -7.909 -12.134 1.00 97.38 75 ARG A C 1
ATOM 585 O O . ARG A 1 75 ? 12.621 -7.667 -12.726 1.00 97.38 75 ARG A O 1
ATOM 592 N N . ILE A 1 76 ? 14.816 -7.319 -12.427 1.00 98.00 76 ILE A N 1
ATOM 593 C CA . ILE A 1 76 ? 15.035 -6.385 -13.530 1.00 98.00 76 ILE A CA 1
ATOM 594 C C . ILE A 1 76 ? 16.500 -6.488 -13.955 1.00 98.00 76 ILE A C 1
ATOM 596 O O . ILE A 1 76 ? 17.369 -6.698 -13.106 1.00 98.00 76 ILE A O 1
ATOM 600 N N . THR A 1 77 ? 16.797 -6.365 -15.247 1.00 98.38 77 THR A N 1
ATOM 601 C CA . THR A 1 77 ? 18.190 -6.379 -15.721 1.00 98.38 77 THR A CA 1
ATOM 602 C C . THR A 1 77 ? 18.869 -5.021 -15.500 1.00 98.38 77 THR A C 1
ATOM 604 O O . THR A 1 77 ? 18.180 -4.001 -15.382 1.00 98.38 77 THR A O 1
ATOM 607 N N . PRO A 1 78 ? 20.215 -4.958 -15.480 1.00 98.38 78 PRO A N 1
ATOM 608 C CA . PRO A 1 78 ? 20.935 -3.684 -15.460 1.00 98.38 78 PRO A CA 1
ATOM 609 C C . PRO A 1 78 ? 20.527 -2.738 -16.598 1.00 98.38 78 PRO A C 1
ATOM 611 O O . PRO A 1 78 ? 20.305 -1.554 -16.354 1.00 98.38 78 PRO A O 1
ATOM 614 N N . ASP A 1 79 ? 20.339 -3.254 -17.815 1.00 98.50 79 ASP A N 1
ATOM 615 C CA . ASP A 1 79 ? 19.935 -2.447 -18.974 1.00 98.50 79 ASP A CA 1
ATOM 616 C C . ASP A 1 79 ? 18.526 -1.872 -18.814 1.00 98.50 79 ASP A C 1
ATOM 618 O O . ASP A 1 79 ? 18.301 -0.685 -19.050 1.00 98.50 79 ASP A O 1
ATOM 622 N N . GLN A 1 80 ? 17.579 -2.681 -18.333 1.00 98.44 80 GLN A N 1
ATOM 623 C CA . GLN A 1 80 ? 16.223 -2.220 -18.029 1.00 98.44 80 GLN A CA 1
ATOM 624 C C . GLN A 1 80 ? 16.225 -1.174 -16.909 1.00 98.44 80 GLN A C 1
ATOM 626 O O . GLN A 1 80 ? 15.506 -0.178 -16.994 1.00 98.44 80 GLN A O 1
ATOM 631 N N . ALA A 1 81 ? 17.048 -1.356 -15.873 1.00 98.31 81 ALA A N 1
ATOM 632 C CA . ALA A 1 81 ? 17.191 -0.384 -14.796 1.00 98.31 81 ALA A CA 1
ATOM 633 C C . ALA A 1 81 ? 17.802 0.938 -15.287 1.00 98.31 81 ALA A C 1
ATOM 635 O O . ALA A 1 81 ? 17.322 2.010 -14.912 1.00 98.31 81 ALA A O 1
ATOM 636 N N . ASN A 1 82 ? 18.806 0.877 -16.166 1.00 98.25 82 ASN A N 1
ATOM 637 C CA . ASN A 1 82 ? 19.391 2.046 -16.821 1.00 98.25 82 ASN A CA 1
ATOM 638 C C . ASN A 1 82 ? 18.381 2.758 -17.721 1.00 98.25 82 ASN A C 1
ATOM 640 O O . ASN A 1 82 ? 18.294 3.983 -17.675 1.00 98.25 82 ASN A O 1
ATOM 644 N N . ALA A 1 83 ? 17.578 2.026 -18.491 1.00 98.31 83 ALA A N 1
ATOM 645 C CA . ALA A 1 83 ? 16.552 2.613 -19.345 1.00 98.31 83 ALA A CA 1
ATOM 646 C C . ALA A 1 83 ? 15.441 3.280 -18.515 1.00 98.31 83 ALA A C 1
ATOM 648 O O . ALA A 1 83 ? 15.116 4.450 -18.720 1.00 98.31 83 ALA A O 1
ATOM 649 N N . LEU A 1 84 ? 14.898 2.570 -17.523 1.00 98.50 84 LEU A N 1
ATOM 650 C CA . LEU A 1 84 ? 13.675 2.970 -16.828 1.00 98.50 84 LEU A CA 1
ATOM 651 C C . LEU A 1 84 ? 13.912 3.809 -15.570 1.00 98.50 84 LEU A C 1
ATOM 653 O O . LEU A 1 84 ? 13.091 4.668 -15.265 1.00 98.50 84 LEU A O 1
ATOM 657 N N . GLY A 1 85 ? 15.006 3.615 -14.835 1.00 98.31 85 GLY A N 1
ATOM 658 C CA . GLY A 1 85 ? 15.250 4.287 -13.554 1.00 98.31 85 GLY A CA 1
ATOM 659 C C . GLY A 1 85 ? 15.445 5.798 -13.691 1.00 98.31 85 GLY A C 1
ATOM 660 O O . GLY A 1 85 ? 15.941 6.277 -14.710 1.00 98.31 85 GLY A O 1
ATOM 661 N N . ARG A 1 86 ? 15.048 6.566 -12.673 1.00 98.56 86 ARG A N 1
ATOM 662 C CA . ARG A 1 86 ? 15.094 8.040 -12.659 1.00 98.56 86 ARG A CA 1
ATOM 663 C C . ARG A 1 86 ? 16.519 8.556 -12.863 1.00 98.56 86 ARG A C 1
ATOM 665 O O . ARG A 1 86 ? 17.451 8.056 -12.226 1.00 98.56 86 ARG A O 1
ATOM 672 N N . LYS A 1 87 ? 16.667 9.554 -13.733 1.00 97.81 87 LYS A N 1
ATOM 673 C CA . LYS A 1 87 ? 17.917 10.252 -14.056 1.00 97.81 87 LYS A CA 1
ATOM 674 C C . LYS A 1 87 ? 18.125 11.450 -13.130 1.00 97.81 87 LYS A C 1
ATOM 676 O O . LYS A 1 87 ? 17.189 11.925 -12.496 1.00 97.81 87 LYS A O 1
ATOM 681 N N . THR A 1 88 ? 19.358 11.941 -13.041 1.00 97.50 88 THR A N 1
ATOM 682 C CA . THR A 1 88 ? 19.740 13.021 -12.110 1.00 97.50 88 THR A CA 1
ATOM 683 C C . THR A 1 88 ? 19.026 14.344 -12.387 1.00 97.50 88 THR A C 1
ATOM 685 O O . THR A 1 88 ? 18.746 15.084 -11.451 1.00 97.50 88 THR A O 1
ATOM 688 N N . TYR A 1 89 ? 18.687 14.616 -13.648 1.00 97.06 89 TYR A N 1
ATOM 689 C CA . TYR A 1 89 ? 17.940 15.805 -14.067 1.00 97.06 89 TYR A CA 1
ATOM 690 C C . TYR A 1 89 ? 16.417 15.676 -13.885 1.00 97.06 89 TYR A C 1
ATOM 692 O O . TYR A 1 89 ? 15.685 16.642 -14.085 1.00 97.06 89 TYR A O 1
ATOM 700 N N . GLU A 1 90 ? 15.908 14.496 -13.516 1.00 97.75 90 GLU A N 1
ATOM 701 C CA . GLU A 1 90 ? 14.478 14.270 -13.318 1.00 97.75 90 GLU A CA 1
ATOM 702 C C . GLU A 1 90 ? 14.100 14.500 -11.852 1.00 97.75 90 GLU A C 1
ATOM 704 O O . GLU A 1 90 ? 14.554 13.782 -10.958 1.00 97.75 90 GLU A O 1
ATOM 709 N N . LYS A 1 91 ? 13.188 15.446 -11.598 1.00 97.12 91 LYS A N 1
ATOM 710 C CA . LYS A 1 91 ? 12.634 15.682 -10.252 1.00 97.12 91 LYS A CA 1
ATOM 711 C C . LYS A 1 91 ? 11.925 14.441 -9.693 1.00 97.12 91 LYS A C 1
ATOM 713 O O . LYS A 1 91 ? 12.041 14.118 -8.513 1.00 97.12 91 LYS A O 1
ATOM 718 N N . SER A 1 92 ? 11.187 13.739 -10.546 1.00 97.69 92 SER A N 1
ATOM 719 C CA . SER A 1 92 ? 10.442 12.524 -10.215 1.00 97.69 92 SER A CA 1
ATOM 720 C C . SER A 1 92 ? 10.339 11.630 -11.440 1.00 97.69 92 SER A C 1
ATOM 722 O O . SER A 1 92 ? 10.296 12.128 -12.562 1.00 97.69 92 SER A O 1
ATOM 724 N N . LEU A 1 93 ? 10.253 10.319 -11.226 1.00 98.00 93 LEU A N 1
ATOM 725 C CA . LEU A 1 93 ? 10.096 9.366 -12.312 1.00 98.00 93 LEU A CA 1
ATOM 726 C C . LEU A 1 93 ? 8.689 9.468 -12.929 1.00 98.00 93 LEU A C 1
ATOM 728 O O . LEU A 1 93 ? 7.713 9.346 -12.178 1.00 98.00 93 LEU A O 1
ATOM 732 N N . PRO A 1 94 ? 8.553 9.633 -14.259 1.00 98.19 94 PRO A N 1
ATOM 733 C CA . PRO A 1 94 ? 7.254 9.613 -14.928 1.00 98.19 94 PRO A CA 1
ATOM 734 C C . PRO A 1 94 ? 6.462 8.339 -14.617 1.00 98.19 94 PRO A C 1
ATOM 736 O O . PRO A 1 94 ? 7.029 7.246 -14.529 1.00 98.19 94 PRO A O 1
ATOM 739 N N . LEU A 1 95 ? 5.139 8.465 -14.468 1.00 97.94 95 LEU A N 1
ATOM 740 C CA . LEU A 1 95 ? 4.276 7.344 -14.071 1.00 97.94 95 LEU A CA 1
ATOM 741 C C . LEU A 1 95 ? 4.342 6.163 -15.044 1.00 97.94 95 LEU A C 1
ATOM 743 O O . LEU A 1 95 ? 4.246 5.019 -14.619 1.00 97.94 95 LEU A O 1
ATOM 747 N N . GLU A 1 96 ? 4.539 6.411 -16.336 1.00 98.25 96 GLU A N 1
ATOM 748 C CA . GLU A 1 96 ? 4.726 5.350 -17.332 1.00 98.25 96 GLU A CA 1
ATOM 749 C C . GLU A 1 96 ? 5.950 4.467 -17.041 1.00 98.25 96 GLU A C 1
ATOM 751 O O . GLU A 1 96 ? 5.863 3.244 -17.130 1.00 98.25 96 GLU A O 1
ATOM 756 N N . ARG A 1 97 ? 7.063 5.061 -16.593 1.00 98.50 97 ARG A N 1
ATOM 757 C CA . ARG A 1 97 ? 8.281 4.328 -16.230 1.00 98.50 97 ARG A CA 1
ATOM 758 C C . ARG A 1 97 ? 8.137 3.653 -14.876 1.00 98.50 97 ARG A C 1
ATOM 760 O O . ARG A 1 97 ? 8.611 2.536 -14.715 1.00 98.50 97 ARG A O 1
ATOM 767 N N . GLN A 1 98 ? 7.407 4.263 -13.940 1.00 98.69 98 GLN A N 1
ATOM 768 C CA . GLN A 1 98 ? 7.012 3.590 -12.698 1.00 98.69 98 GLN A CA 1
ATOM 769 C C . GLN A 1 98 ? 6.193 2.318 -12.980 1.00 98.69 98 GLN A C 1
ATOM 771 O O . GLN A 1 98 ? 6.509 1.256 -12.443 1.00 98.69 98 GLN A O 1
ATOM 776 N N . ARG A 1 99 ? 5.198 2.404 -13.878 1.00 98.69 99 ARG A N 1
ATOM 777 C CA . ARG A 1 99 ? 4.402 1.255 -14.342 1.00 98.69 99 ARG A CA 1
ATOM 778 C C . ARG A 1 99 ? 5.274 0.174 -14.967 1.00 98.69 99 ARG A C 1
ATOM 780 O O . ARG A 1 99 ? 5.154 -0.990 -14.598 1.00 98.69 99 ARG A O 1
ATOM 787 N N . ALA A 1 100 ? 6.169 0.559 -15.876 1.00 98.62 100 ALA A N 1
ATOM 788 C CA . ALA A 1 100 ? 7.067 -0.375 -16.546 1.00 98.62 100 ALA A CA 1
ATOM 789 C C . ALA A 1 100 ? 7.965 -1.128 -15.551 1.00 98.62 100 ALA A C 1
ATOM 791 O O . ALA A 1 100 ? 8.090 -2.348 -15.646 1.00 98.62 100 ALA A O 1
ATOM 792 N N . ILE A 1 101 ? 8.535 -0.430 -14.561 1.00 98.62 101 ILE A N 1
ATOM 793 C CA . ILE A 1 101 ? 9.358 -1.066 -13.524 1.00 98.62 101 ILE A CA 1
ATOM 794 C C . ILE A 1 101 ? 8.520 -2.058 -12.709 1.00 98.62 101 ILE A C 1
ATOM 796 O O . ILE A 1 101 ? 8.942 -3.200 -12.548 1.00 98.62 101 ILE A O 1
ATOM 800 N N . ALA A 1 102 ? 7.335 -1.668 -12.229 1.00 98.62 102 ALA A N 1
ATOM 801 C CA . ALA A 1 102 ? 6.483 -2.561 -11.439 1.00 98.62 102 ALA A CA 1
ATOM 802 C C . ALA A 1 102 ? 6.056 -3.811 -12.228 1.00 98.62 102 ALA A C 1
ATOM 804 O O . ALA A 1 102 ? 6.100 -4.924 -11.703 1.00 98.62 102 ALA A O 1
ATOM 805 N N . ASN A 1 103 ? 5.703 -3.640 -13.507 1.00 98.69 103 ASN A N 1
ATOM 806 C CA . ASN A 1 103 ? 5.336 -4.742 -14.396 1.00 98.69 103 ASN A CA 1
ATOM 807 C C . ASN A 1 103 ? 6.486 -5.730 -14.604 1.00 98.69 103 ASN A C 1
ATOM 809 O O . ASN A 1 103 ? 6.233 -6.928 -14.639 1.00 98.69 103 ASN A O 1
ATOM 813 N N . LEU A 1 104 ? 7.736 -5.262 -14.682 1.00 98.31 104 LEU A N 1
ATOM 814 C CA . LEU A 1 104 ? 8.908 -6.142 -14.732 1.00 98.31 104 LEU A CA 1
ATOM 815 C C . LEU A 1 104 ? 9.145 -6.838 -13.387 1.00 98.31 104 LEU A C 1
ATOM 817 O O . LEU A 1 104 ? 9.224 -8.064 -13.327 1.00 98.31 104 LEU A O 1
ATOM 821 N N . VAL A 1 105 ? 9.182 -6.068 -12.296 1.00 98.19 105 VAL A N 1
ATOM 822 C CA . VAL A 1 105 ? 9.537 -6.560 -10.954 1.00 98.19 105 VAL A CA 1
ATOM 823 C C . VAL A 1 105 ? 8.571 -7.632 -10.441 1.00 98.19 105 VAL A C 1
ATOM 825 O O . VAL A 1 105 ? 8.980 -8.573 -9.743 1.00 98.19 105 VAL A O 1
ATOM 828 N N . TYR A 1 106 ? 7.290 -7.501 -10.780 1.00 98.38 106 TYR A N 1
ATOM 829 C CA . TYR A 1 106 ? 6.234 -8.424 -10.372 1.00 98.38 106 TYR A CA 1
ATOM 830 C C . TYR A 1 106 ? 5.722 -9.323 -11.502 1.00 98.38 106 TYR A C 1
ATOM 832 O O . TYR A 1 106 ? 4.722 -10.019 -11.308 1.00 98.38 106 TYR A O 1
ATOM 840 N N . SER A 1 107 ? 6.393 -9.348 -12.656 1.00 97.81 107 SER A N 1
ATOM 841 C CA . SER A 1 107 ? 6.035 -10.235 -13.766 1.00 97.81 107 SER A CA 1
ATOM 842 C C . SER A 1 107 ? 6.064 -11.698 -13.326 1.00 97.81 107 SER A C 1
ATOM 844 O O . SER A 1 107 ? 7.026 -12.135 -12.692 1.00 97.81 107 SER A O 1
ATOM 846 N N . LYS A 1 108 ? 5.012 -12.459 -13.660 1.00 97.62 108 LYS A N 1
ATOM 847 C CA . LYS A 1 108 ? 4.895 -13.906 -13.388 1.00 97.62 108 LYS A CA 1
ATOM 848 C C . LYS A 1 108 ? 5.059 -14.287 -11.910 1.00 97.62 108 LYS A C 1
ATOM 850 O O . LYS A 1 108 ? 5.464 -15.401 -11.586 1.00 97.62 108 LYS A O 1
ATOM 855 N N . ARG A 1 109 ? 4.730 -13.369 -10.996 1.00 97.56 109 ARG A N 1
ATOM 856 C CA . ARG A 1 109 ? 4.781 -13.574 -9.540 1.00 97.56 109 ARG A CA 1
ATOM 857 C 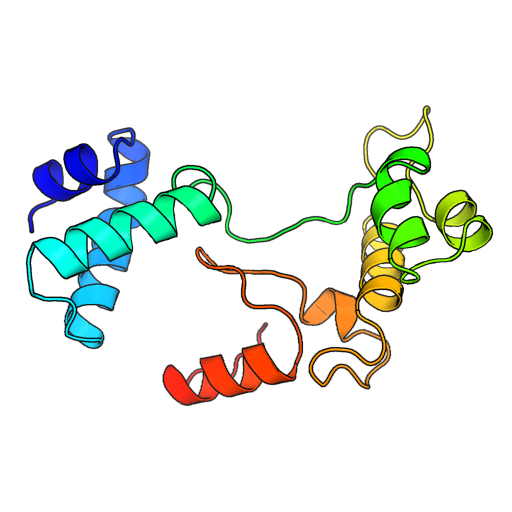C . ARG A 1 109 ? 3.400 -13.411 -8.930 1.00 97.56 109 ARG A C 1
ATOM 859 O O . ARG A 1 109 ? 2.634 -12.564 -9.370 1.00 97.56 109 ARG A O 1
ATOM 866 N N . MET A 1 110 ? 3.110 -14.178 -7.878 1.00 97.88 110 MET A N 1
ATOM 867 C CA . MET A 1 110 ? 1.894 -14.010 -7.063 1.00 97.88 110 MET A CA 1
ATOM 868 C C . MET A 1 110 ? 0.607 -14.002 -7.911 1.00 97.88 110 MET A C 1
ATOM 870 O O . MET A 1 110 ? -0.308 -13.229 -7.655 1.00 97.88 110 MET A O 1
ATOM 874 N N . GLY A 1 111 ? 0.561 -14.832 -8.959 1.00 98.06 111 GLY A N 1
ATOM 875 C CA . GLY A 1 111 ? -0.577 -14.927 -9.879 1.00 98.06 111 GLY A CA 1
ATOM 876 C C . GLY A 1 111 ? -0.572 -13.946 -11.049 1.00 98.06 111 GLY A C 1
ATOM 877 O O . GLY A 1 111 ? -1.320 -14.174 -11.991 1.00 98.06 111 GLY A O 1
ATOM 878 N N . ASN A 1 112 ? 0.276 -12.914 -11.039 1.00 98.56 112 ASN A N 1
ATOM 879 C CA . ASN A 1 112 ? 0.340 -11.924 -12.114 1.00 98.56 112 ASN A CA 1
ATOM 880 C C . ASN A 1 112 ? 0.679 -12.592 -13.450 1.00 98.56 112 ASN A C 1
ATOM 882 O O . ASN A 1 112 ? 1.771 -13.145 -13.623 1.00 98.56 112 ASN A O 1
ATOM 886 N N . ASN A 1 113 ? -0.238 -12.523 -14.406 1.00 97.00 113 ASN A N 1
ATOM 887 C CA . ASN A 1 113 ? -0.105 -13.174 -15.704 1.00 97.00 113 ASN A CA 1
ATOM 888 C C . ASN A 1 113 ? -0.418 -12.240 -16.882 1.00 97.00 113 ASN A C 1
ATOM 890 O O . ASN A 1 113 ? 0.094 -12.509 -17.975 1.00 97.00 113 ASN A O 1
ATOM 894 N N . GLY A 1 114 ? -1.140 -11.143 -16.641 1.00 97.12 114 GLY A N 1
ATOM 895 C CA . GLY A 1 114 ? -1.422 -10.065 -17.576 1.00 97.12 114 GLY A CA 1
ATOM 896 C C . GLY A 1 114 ? -0.303 -9.016 -17.675 1.00 97.12 114 GLY A C 1
ATOM 897 O O . GLY A 1 114 ? 0.563 -8.912 -16.802 1.00 97.12 114 GLY A O 1
ATOM 898 N N . PRO A 1 115 ? -0.301 -8.210 -18.753 1.00 95.00 115 PRO A N 1
ATOM 899 C CA . PRO A 1 115 ? 0.779 -7.265 -19.055 1.00 95.00 115 PRO A CA 1
ATOM 900 C C . PRO A 1 115 ? 0.875 -6.081 -18.076 1.00 95.00 115 PRO A C 1
ATOM 902 O O . PRO A 1 115 ? 1.940 -5.477 -17.956 1.00 95.00 115 PRO A O 1
ATOM 905 N N . GLY A 1 116 ? -0.220 -5.735 -17.391 1.00 97.62 116 GLY A N 1
ATOM 906 C CA . GLY A 1 116 ? -0.294 -4.617 -16.440 1.00 97.62 116 GLY A CA 1
ATOM 907 C C . GLY A 1 116 ? -0.364 -5.035 -14.970 1.00 97.62 116 GLY A C 1
ATOM 908 O O . GLY A 1 116 ? -0.425 -4.173 -14.094 1.00 97.62 116 GLY A O 1
ATOM 909 N N . ASP A 1 117 ? -0.375 -6.339 -14.694 1.00 98.56 117 ASP A N 1
ATOM 910 C CA . ASP A 1 117 ? -0.683 -6.882 -13.369 1.00 98.56 117 ASP A CA 1
ATOM 911 C C . ASP A 1 117 ? 0.315 -6.431 -12.308 1.00 98.56 117 ASP A C 1
ATOM 913 O O . ASP A 1 117 ? -0.070 -6.146 -11.177 1.00 98.56 117 ASP A O 1
ATOM 917 N N . GLY A 1 118 ? 1.596 -6.318 -12.665 1.00 98.44 118 GLY A N 1
ATOM 918 C CA . GLY A 1 118 ? 2.616 -5.907 -11.707 1.00 98.44 118 GLY A CA 1
ATOM 919 C C . GLY A 1 118 ? 2.370 -4.508 -11.146 1.00 98.44 118 GLY A C 1
ATOM 920 O O . GLY A 1 118 ? 2.531 -4.285 -9.950 1.00 98.44 118 GLY A O 1
ATOM 921 N N . TRP A 1 119 ? 1.918 -3.570 -11.975 1.00 98.56 119 TRP A N 1
ATOM 922 C CA . TRP A 1 119 ? 1.528 -2.243 -11.514 1.00 98.56 119 TRP A CA 1
ATOM 923 C C . TRP A 1 119 ? 0.137 -2.213 -10.878 1.00 98.56 119 TRP A C 1
ATOM 925 O O . TRP A 1 119 ? -0.050 -1.571 -9.836 1.00 98.56 119 TRP A O 1
ATOM 935 N N . ASN A 1 120 ? -0.841 -2.863 -11.512 1.00 98.44 120 ASN A N 1
ATOM 936 C CA . ASN A 1 120 ? -2.232 -2.837 -11.064 1.00 98.44 120 ASN A CA 1
ATOM 937 C C . ASN A 1 120 ? -2.362 -3.450 -9.668 1.00 98.44 120 ASN A C 1
ATOM 939 O O . ASN A 1 120 ? -3.006 -2.850 -8.809 1.00 98.44 120 ASN A O 1
ATOM 943 N N . TYR A 1 121 ? -1.637 -4.538 -9.404 1.00 98.69 121 TYR A N 1
ATOM 944 C CA . TYR A 1 121 ? -1.592 -5.252 -8.128 1.00 98.69 121 TYR A CA 1
ATOM 945 C C . TYR A 1 121 ? -0.298 -4.986 -7.338 1.00 98.69 121 TYR A C 1
ATOM 947 O O . TYR A 1 121 ? 0.171 -5.854 -6.603 1.00 98.69 121 TYR A O 1
ATOM 955 N N . ARG A 1 122 ? 0.303 -3.795 -7.468 1.00 98.62 122 ARG A N 1
ATOM 956 C CA . ARG A 1 122 ? 1.398 -3.363 -6.577 1.00 98.62 122 ARG A CA 1
ATOM 957 C C . ARG A 1 122 ? 0.934 -3.302 -5.114 1.00 98.62 122 ARG A C 1
ATOM 959 O O . ARG A 1 122 ? -0.262 -3.259 -4.842 1.00 98.62 122 ARG A O 1
ATOM 966 N N . GLY A 1 123 ? 1.867 -3.249 -4.178 1.00 98.38 123 GLY A N 1
ATOM 967 C CA . GLY A 1 123 ? 1.618 -3.194 -2.744 1.00 98.38 123 GLY A CA 1
ATOM 968 C C . GLY A 1 123 ? 0.711 -2.048 -2.311 1.00 98.38 123 GLY A C 1
ATOM 969 O O . GLY A 1 123 ? 1.037 -0.877 -2.531 1.00 98.38 123 GLY A O 1
ATOM 970 N N . ARG A 1 124 ? -0.405 -2.390 -1.659 1.00 98.62 124 ARG A N 1
ATOM 971 C CA . ARG A 1 124 ? -1.325 -1.443 -1.011 1.00 98.62 124 ARG A CA 1
ATOM 972 C C . ARG A 1 124 ? -1.825 -1.960 0.338 1.00 98.62 124 ARG A C 1
ATOM 974 O O . ARG A 1 124 ? -1.667 -3.133 0.649 1.00 98.62 124 ARG A O 1
ATOM 981 N N . GLY A 1 125 ? -2.468 -1.083 1.100 1.00 97.94 125 GLY A N 1
ATOM 982 C CA . GLY A 1 125 ? -2.991 -1.359 2.435 1.00 97.94 125 GLY A CA 1
ATOM 983 C C . GLY A 1 125 ? -2.021 -0.949 3.539 1.00 97.94 125 GLY A C 1
ATOM 984 O O . GLY A 1 125 ? -0.878 -0.579 3.275 1.00 97.94 125 GLY A O 1
ATOM 985 N N . LEU A 1 126 ? -2.507 -0.982 4.783 1.00 98.06 126 LEU A N 1
ATOM 986 C CA . LEU A 1 126 ? -1.657 -0.764 5.958 1.00 98.06 126 LEU A CA 1
ATOM 987 C C . LEU A 1 126 ? -0.675 -1.924 6.157 1.00 98.06 126 LEU A C 1
ATOM 989 O O . LEU A 1 126 ? 0.465 -1.691 6.529 1.00 98.06 126 LEU A O 1
ATOM 993 N N . ILE A 1 127 ? -1.129 -3.149 5.875 1.00 97.56 127 ILE A N 1
ATOM 994 C CA . ILE A 1 127 ? -0.295 -4.337 5.694 1.00 97.56 127 ILE A CA 1
ATOM 995 C C . ILE A 1 127 ? -0.283 -4.616 4.194 1.00 97.56 127 ILE A C 1
ATOM 997 O O . ILE A 1 127 ? -1.342 -4.727 3.574 1.00 97.56 127 ILE A O 1
ATOM 1001 N N . GLN A 1 128 ? 0.904 -4.665 3.602 1.00 95.12 128 GLN A N 1
ATOM 1002 C CA . GLN A 1 128 ? 1.074 -4.592 2.156 1.00 95.12 128 GLN A CA 1
ATOM 1003 C C . GLN A 1 128 ? 0.545 -5.847 1.428 1.00 95.12 128 GLN A C 1
ATOM 1005 O O . GLN A 1 128 ? 1.186 -6.896 1.413 1.00 95.12 128 GLN A O 1
ATOM 1010 N N . ILE A 1 129 ? -0.590 -5.718 0.735 1.00 98.31 129 ILE A N 1
ATOM 1011 C CA . ILE A 1 129 ? -1.146 -6.727 -0.178 1.00 98.31 129 ILE A CA 1
ATOM 1012 C C . ILE A 1 129 ? -0.586 -6.499 -1.582 1.00 98.31 129 ILE A C 1
ATOM 1014 O O . ILE A 1 129 ? -0.724 -5.411 -2.143 1.00 98.31 129 ILE A O 1
ATOM 1018 N N . THR A 1 130 ? 0.053 -7.523 -2.157 1.00 98.44 130 THR A N 1
ATOM 1019 C CA . THR A 1 130 ? 0.742 -7.434 -3.459 1.00 98.44 130 THR A CA 1
ATOM 1020 C C . THR A 1 130 ? 0.449 -8.652 -4.331 1.00 98.44 130 THR A C 1
ATOM 1022 O O . THR A 1 130 ? 0.578 -9.779 -3.868 1.00 98.44 130 THR A O 1
ATOM 1025 N N . GLY A 1 131 ? 0.153 -8.442 -5.611 1.00 98.56 131 GLY A N 1
ATOM 1026 C CA . GLY A 1 131 ? -0.038 -9.484 -6.621 1.00 98.56 131 GLY A CA 1
ATOM 1027 C C . GLY A 1 131 ? -1.466 -10.021 -6.710 1.00 98.56 131 GLY A C 1
ATOM 1028 O O . GLY A 1 131 ? -2.176 -10.105 -5.709 1.00 98.56 131 GLY A O 1
ATOM 1029 N N . LEU A 1 132 ? -1.870 -10.410 -7.920 1.00 98.69 132 LEU A N 1
ATOM 1030 C CA . LEU A 1 132 ? -3.230 -10.829 -8.267 1.00 98.69 132 LEU A CA 1
ATOM 1031 C C . LEU A 1 132 ? -3.815 -11.870 -7.301 1.00 98.69 132 LEU A C 1
ATOM 1033 O O . LEU A 1 132 ? -4.964 -11.738 -6.888 1.00 98.69 132 LEU A O 1
ATOM 1037 N N . ASN A 1 133 ? -3.036 -12.887 -6.919 1.00 98.69 133 ASN A N 1
ATOM 1038 C CA . ASN A 1 133 ? -3.492 -13.920 -5.986 1.00 98.69 133 ASN A CA 1
ATOM 1039 C C . ASN A 1 133 ? -3.919 -13.312 -4.648 1.00 98.69 133 ASN A C 1
ATOM 1041 O O . ASN A 1 133 ? -5.021 -13.575 -4.185 1.00 98.69 133 ASN A O 1
ATOM 1045 N N . ASN A 1 134 ? -3.084 -12.450 -4.069 1.00 98.75 134 ASN A N 1
ATOM 1046 C CA . ASN A 1 134 ? -3.344 -11.886 -2.750 1.00 98.75 134 ASN A CA 1
ATOM 1047 C C . ASN A 1 134 ? -4.489 -10.864 -2.785 1.00 98.75 134 ASN A C 1
ATOM 1049 O O . ASN A 1 134 ? -5.280 -10.808 -1.849 1.00 98.75 134 ASN A O 1
ATOM 1053 N N . TYR A 1 135 ? -4.619 -10.090 -3.870 1.00 98.81 135 TYR A N 1
ATOM 1054 C CA . TYR A 1 135 ? -5.782 -9.218 -4.078 1.00 98.81 135 TYR A CA 1
ATOM 1055 C C . T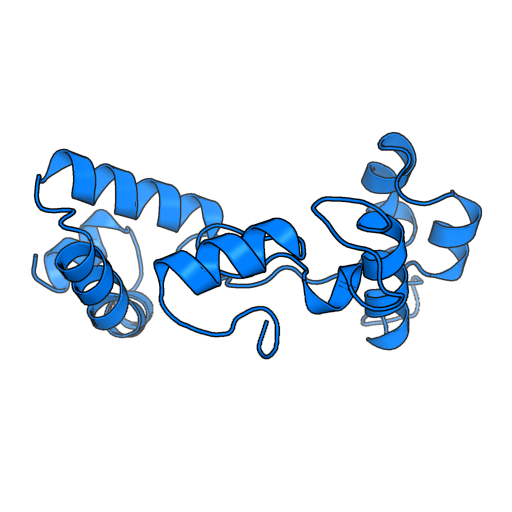YR A 1 135 ? -7.078 -10.027 -4.184 1.00 98.81 135 TYR A C 1
ATOM 1057 O O . TYR A 1 135 ? -8.069 -9.669 -3.553 1.00 98.81 135 TYR A O 1
ATOM 1065 N N . ARG A 1 136 ? -7.064 -11.144 -4.922 1.00 98.69 136 ARG A N 1
ATOM 1066 C CA . ARG A 1 136 ? -8.213 -12.050 -5.033 1.00 98.69 136 ARG A CA 1
ATOM 1067 C C . ARG A 1 136 ? -8.589 -12.661 -3.684 1.00 98.69 136 ARG A C 1
ATOM 1069 O O . ARG A 1 136 ? -9.757 -12.632 -3.315 1.00 98.69 136 ARG A O 1
ATOM 1076 N N . ASP A 1 137 ? -7.616 -13.183 -2.945 1.00 98.81 137 ASP A N 1
ATOM 1077 C CA . ASP A 1 137 ? -7.873 -13.850 -1.667 1.00 98.81 137 ASP A CA 1
ATOM 1078 C C . ASP A 1 137 ? -8.356 -12.850 -0.601 1.00 98.81 137 ASP A C 1
ATOM 1080 O O . ASP A 1 137 ? -9.332 -13.116 0.101 1.00 98.81 137 ASP A O 1
ATOM 1084 N N . CYS A 1 138 ? -7.753 -11.656 -0.544 1.00 98.69 138 CYS A N 1
ATOM 1085 C CA . CYS A 1 138 ? -8.212 -10.557 0.310 1.00 98.69 138 CYS A CA 1
ATOM 1086 C C . CYS A 1 138 ? -9.626 -10.092 -0.074 1.00 98.69 138 CYS A C 1
ATOM 1088 O O . CYS A 1 138 ? -10.488 -9.940 0.790 1.00 98.69 138 CYS A O 1
ATOM 1090 N N . GLY A 1 139 ? -9.894 -9.934 -1.374 1.00 98.50 139 GLY A N 1
ATOM 1091 C CA . GLY A 1 139 ? -11.206 -9.544 -1.886 1.00 98.50 139 GLY A CA 1
ATOM 1092 C C . GLY A 1 139 ? -12.301 -10.543 -1.519 1.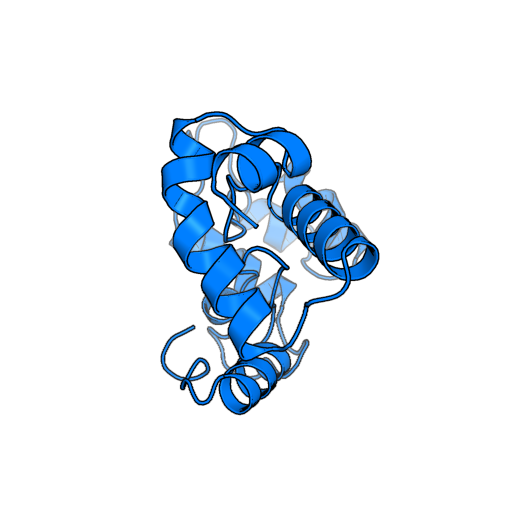00 98.50 139 GLY A C 1
ATOM 1093 O O . GLY A 1 139 ? -13.366 -10.143 -1.056 1.00 98.50 139 GLY A O 1
ATOM 1094 N N . ASN A 1 140 ? -12.013 -11.844 -1.615 1.00 98.56 140 ASN A N 1
ATOM 1095 C CA . ASN A 1 140 ? -12.918 -12.901 -1.162 1.00 98.56 140 ASN A CA 1
ATOM 1096 C C . ASN A 1 140 ? -13.190 -12.819 0.348 1.00 98.56 140 ASN A C 1
ATOM 1098 O O . ASN A 1 140 ? -14.341 -12.946 0.767 1.00 98.56 140 ASN A O 1
ATOM 1102 N N . GLY A 1 141 ? -12.152 -12.578 1.158 1.00 98.25 141 GLY A N 1
ATOM 1103 C CA . GLY A 1 141 ? -12.281 -12.421 2.610 1.00 98.25 141 GLY A CA 1
ATOM 1104 C C . GLY A 1 141 ? -13.116 -11.205 3.023 1.00 98.25 141 GLY A C 1
ATOM 1105 O O . GLY A 1 141 ? -13.884 -11.290 3.976 1.00 98.25 141 GLY A O 1
ATOM 1106 N N . LEU A 1 142 ? -13.009 -10.102 2.276 1.00 97.94 142 LEU A N 1
ATOM 1107 C CA . LEU A 1 142 ? -13.738 -8.850 2.523 1.00 97.94 142 LEU A CA 1
ATOM 1108 C C . LEU A 1 142 ? -15.081 -8.758 1.784 1.00 97.94 142 LEU A C 1
ATOM 1110 O O . LEU A 1 142 ? -15.843 -7.825 2.019 1.00 97.94 142 LEU A O 1
ATOM 1114 N N . LYS A 1 143 ? -15.371 -9.694 0.871 1.00 98.12 143 LYS A N 1
ATOM 1115 C CA . LYS A 1 143 ? -16.489 -9.617 -0.089 1.00 98.12 143 LYS A CA 1
ATOM 1116 C C . LYS A 1 143 ? -16.473 -8.322 -0.916 1.00 98.12 143 LYS A C 1
ATOM 1118 O O . LYS A 1 143 ? -17.514 -7.726 -1.184 1.00 98.12 143 LYS A O 1
ATOM 1123 N N . VAL A 1 144 ? -15.281 -7.907 -1.338 1.00 98.12 144 VAL A N 1
ATOM 1124 C CA . VAL A 1 144 ? -15.037 -6.743 -2.200 1.00 98.12 144 VAL A CA 1
ATOM 1125 C C . VAL A 1 144 ? -14.276 -7.209 -3.437 1.00 98.12 144 VAL A C 1
ATOM 1127 O O . VAL A 1 144 ? -13.287 -7.929 -3.316 1.00 98.12 144 VAL A O 1
ATOM 1130 N N . ASP A 1 145 ? -14.690 -6.783 -4.632 1.00 98.06 145 ASP A N 1
ATOM 1131 C CA . ASP A 1 145 ? -13.970 -7.122 -5.865 1.00 98.06 145 ASP A CA 1
ATOM 1132 C C . ASP A 1 145 ? -12.696 -6.274 -6.030 1.00 98.06 145 ASP A C 1
ATOM 1134 O O . ASP A 1 145 ? -12.646 -5.285 -6.769 1.00 98.06 145 ASP A O 1
ATOM 1138 N N . LEU A 1 146 ? -11.651 -6.688 -5.312 1.00 98.44 146 LEU A N 1
ATOM 1139 C CA . LEU A 1 146 ? -10.310 -6.109 -5.373 1.00 98.44 146 LEU A CA 1
ATOM 1140 C C . LEU A 1 146 ? -9.520 -6.548 -6.616 1.00 98.44 146 LEU A C 1
ATOM 1142 O O . LEU A 1 146 ? -8.442 -6.017 -6.871 1.00 98.44 146 LEU A O 1
ATOM 1146 N N . VAL A 1 147 ? -10.017 -7.510 -7.401 1.00 98.25 147 VAL A N 1
ATOM 1147 C CA . VAL A 1 147 ? -9.384 -7.880 -8.676 1.00 98.25 147 VAL A CA 1
ATOM 1148 C C . VAL A 1 147 ? -9.740 -6.849 -9.738 1.00 98.25 147 VAL A C 1
ATOM 1150 O O . VAL A 1 147 ? -8.855 -6.410 -10.478 1.00 98.25 147 VAL A O 1
ATOM 1153 N N . GLN A 1 148 ? -11.012 -6.445 -9.783 1.00 97.81 148 GLN A N 1
ATOM 1154 C CA . GLN A 1 148 ? -11.499 -5.390 -10.665 1.00 97.81 148 GLN A CA 1
ATOM 1155 C C . GLN A 1 148 ? -11.111 -3.993 -10.161 1.00 97.81 148 GLN A C 1
ATOM 1157 O O . GLN A 1 148 ? -10.818 -3.118 -10.977 1.00 97.81 148 GLN A O 1
ATOM 1162 N N . ASN A 1 149 ? -11.067 -3.787 -8.837 1.00 97.19 149 ASN A N 1
ATOM 1163 C CA . ASN A 1 149 ? -10.779 -2.490 -8.214 1.00 97.19 149 ASN A CA 1
ATOM 1164 C C . ASN A 1 149 ? -9.609 -2.566 -7.205 1.00 97.19 149 ASN A C 1
ATOM 1166 O O . ASN A 1 149 ? -9.838 -2.439 -5.999 1.00 97.19 149 ASN A O 1
ATOM 1170 N N . PRO A 1 150 ? -8.364 -2.784 -7.676 1.00 95.19 150 PRO A N 1
ATOM 1171 C CA . PRO A 1 150 ? -7.183 -2.922 -6.821 1.00 95.19 150 PRO A CA 1
ATOM 1172 C C . PRO A 1 150 ? -6.598 -1.600 -6.295 1.00 95.19 150 PRO A C 1
ATOM 1174 O O . PRO A 1 150 ? -6.379 -0.635 -7.073 1.00 95.19 150 PRO A O 1
#

Foldseek 3Di:
DDLVVLCVLLVHDPVLSVVCVVVLVVVCVVVVQPDPVSSSVVSPLLCVLQVSSPHFFDWQFAALVRCVVLCVVVQAPNVLSVVLGDDPPDPTGDVVSRQVSQQSNCPPHQADPDSRFSVLQHFGGSHTGGTLNSLVVVCVVVVHNSNVVD